Protein AF-A0A852LA22-F1 (afdb_monomer)

Radius of gyration: 32.76 Å; Cα contacts (8 Å, |Δi|>4): 33; chains: 1; bounding box: 67×62×83 Å

pLDDT: mean 79.49, std 15.55, range [36.81, 97.19]

Organism: Urocolius indicus (NCBI:txid458196)

Secondary structure (DSSP, 8-state):
-PPPP----PPP--TT---------GGGGS----HHHHHHHHHHHH-HHHHHHHHHTTSSTTS--S-GGGS-HHHHHHHHHH-----S--HHHHHHHHHHHHHHHHS-HHHHHHHHHHHHHHHHHHHHHHHHHHHHHHH-TTS-HHHHHHHHT-

Solvent-accessible surface area (backbone atoms only — not comparable to full-atom values): 9773 Å² total; per-residue (Å²): 134,82,84,78,79,82,77,82,81,77,77,88,82,56,96,91,60,82,85,82,72,82,79,74,71,76,75,79,65,74,64,84,63,52,39,61,51,48,40,53,50,50,47,44,72,73,28,75,62,55,41,49,55,52,54,61,62,57,65,50,100,81,62,84,66,92,56,66,86,78,50,57,68,71,57,52,60,53,46,61,68,74,69,64,78,85,70,102,64,61,66,68,57,25,50,52,42,48,48,52,53,47,57,55,64,71,62,37,69,70,58,53,51,50,51,52,50,51,52,51,50,54,51,50,53,50,50,52,50,51,48,53,52,50,54,53,52,65,69,48,79,94,58,56,76,71,56,45,55,55,62,71,75,108

InterPro domains:
  IPR012920 Ribosomal RNA methyltransferase, SPB1-like, C-terminal [PF07780] (28-154)

Nearest PDB structures (foldseek):
  8fkx-assembly1_SJ  TM=5.290E-01  e=1.236E-11  Homo sapiens
  8fky-assembly1_SJ  TM=5.295E-01  e=3.169E-11  Homo sapiens
  8fks-assembly1_SJ  TM=8.584E-01  e=2.676E-07  Homo sapiens
  8fkt-assembly1_SJ  TM=6.474E-01  e=1.260E-07  Homo sapiens
  8fkw-assembly1_SJ  TM=8.278E-01  e=2.409E-06  Homo sapiens

Sequence (154 aa):
RPLVAAGRKRGRVEPGGFEVVPIEDPVKRARVLDAEGLALGSVIAASNKAKRDLIDDSFNRYSFNEDEDELPEWFRQEEQQHRRRQLPVDKQTVEAYRQRWRQINARPIKKVAEAKARKKKRMLKKMEQMKKKAEAVVSTVDISEREKVAQLRR

Structure (mmCIF, N/CA/C/O backbone):
data_AF-A0A852LA22-F1
#
_entry.id   AF-A0A852LA22-F1
#
loop_
_atom_site.group_PDB
_atom_site.id
_atom_site.type_symbol
_atom_site.label_atom_id
_atom_site.label_alt_id
_atom_site.label_comp_id
_atom_site.label_asym_id
_atom_site.label_entity_id
_atom_site.label_seq_id
_atom_site.pdbx_PDB_ins_code
_atom_site.Cartn_x
_atom_site.Cartn_y
_atom_site.Cartn_z
_atom_site.occupancy
_atom_site.B_iso_or_equiv
_atom_site.auth_seq_id
_atom_site.auth_comp_id
_atom_site.auth_asym_id
_atom_site.auth_atom_id
_atom_site.pdbx_PDB_model_num
ATOM 1 N N . ARG A 1 1 ? -20.035 24.143 -16.096 1.00 41.47 1 ARG A N 1
ATOM 2 C CA . ARG A 1 1 ? -19.344 25.076 -15.168 1.00 41.47 1 ARG A CA 1
ATOM 3 C C . ARG A 1 1 ? -17.849 24.801 -15.278 1.00 41.47 1 ARG A C 1
ATOM 5 O O . ARG A 1 1 ? -17.472 23.696 -14.909 1.00 41.47 1 ARG A O 1
ATOM 12 N N . PRO A 1 2 ? -17.025 25.705 -15.829 1.00 37.00 2 PRO A N 1
ATOM 13 C CA . PRO A 1 2 ? -15.585 25.482 -15.880 1.00 37.00 2 PRO A CA 1
ATOM 14 C C . PRO A 1 2 ? -14.969 25.719 -14.492 1.00 37.00 2 PRO A C 1
ATOM 16 O O . PRO A 1 2 ? -15.473 26.532 -13.714 1.00 37.00 2 PRO A O 1
ATOM 19 N N . LEU A 1 3 ? -13.922 24.961 -14.166 1.00 42.16 3 LEU A N 1
ATOM 20 C CA . LEU A 1 3 ? -13.181 25.070 -12.911 1.00 42.16 3 LEU A CA 1
ATOM 21 C C . LEU A 1 3 ? -12.302 26.324 -12.955 1.00 42.16 3 LEU A C 1
ATOM 23 O O . LEU A 1 3 ? -11.479 26.492 -13.850 1.00 42.16 3 LEU A O 1
ATOM 27 N N . VAL A 1 4 ? -12.517 27.219 -11.994 1.00 41.00 4 VAL A N 1
ATOM 28 C CA . VAL A 1 4 ? -11.790 28.483 -11.849 1.00 41.00 4 VAL A CA 1
ATOM 29 C C . VAL A 1 4 ? -10.344 28.186 -11.447 1.00 41.00 4 VAL A C 1
ATOM 31 O O . VAL A 1 4 ? -10.104 27.532 -10.433 1.00 41.00 4 VAL A O 1
ATOM 34 N N . ALA A 1 5 ? -9.383 28.677 -12.232 1.00 42.88 5 ALA A N 1
ATOM 35 C CA . ALA A 1 5 ? -7.964 28.611 -11.904 1.00 42.88 5 ALA A CA 1
ATOM 36 C C . ALA A 1 5 ? -7.696 29.367 -10.591 1.00 42.88 5 ALA A C 1
ATOM 38 O O . ALA A 1 5 ? -7.972 30.563 -10.477 1.00 42.88 5 ALA A O 1
ATOM 39 N N . ALA A 1 6 ? -7.178 28.662 -9.584 1.00 42.78 6 ALA A N 1
ATOM 40 C CA . ALA A 1 6 ? -6.817 29.250 -8.302 1.00 42.78 6 ALA A CA 1
ATOM 41 C C . ALA A 1 6 ? -5.665 30.250 -8.498 1.00 42.78 6 ALA A C 1
ATOM 43 O O . ALA A 1 6 ? -4.559 29.882 -8.893 1.00 42.78 6 ALA A O 1
ATOM 44 N N . GLY A 1 7 ? -5.941 31.531 -8.248 1.00 36.81 7 GLY A N 1
ATOM 45 C CA . GLY A 1 7 ? -4.974 32.611 -8.407 1.00 36.81 7 GLY A CA 1
ATOM 46 C C . GLY A 1 7 ? -3.736 32.422 -7.526 1.00 36.81 7 GLY A C 1
ATOM 47 O O . GLY A 1 7 ? -3.838 32.266 -6.309 1.00 36.81 7 GLY A O 1
ATOM 48 N N . ARG A 1 8 ? -2.552 32.494 -8.147 1.00 48.41 8 ARG A N 1
ATOM 49 C CA . ARG A 1 8 ? -1.266 32.673 -7.459 1.00 48.41 8 ARG A CA 1
ATOM 50 C C . ARG A 1 8 ? -1.305 33.993 -6.685 1.00 48.41 8 ARG A C 1
ATOM 52 O O . ARG A 1 8 ? -1.233 35.063 -7.289 1.00 48.41 8 ARG A O 1
ATOM 59 N N . LYS A 1 9 ? -1.395 33.935 -5.355 1.00 48.75 9 LYS A N 1
ATOM 60 C CA . LYS A 1 9 ? -1.147 35.108 -4.508 1.00 48.75 9 LYS A CA 1
ATOM 61 C C . LYS A 1 9 ? 0.347 35.433 -4.563 1.00 48.75 9 LYS A C 1
ATOM 63 O O . LYS A 1 9 ? 1.145 34.732 -3.951 1.00 48.75 9 LYS A O 1
ATOM 68 N N 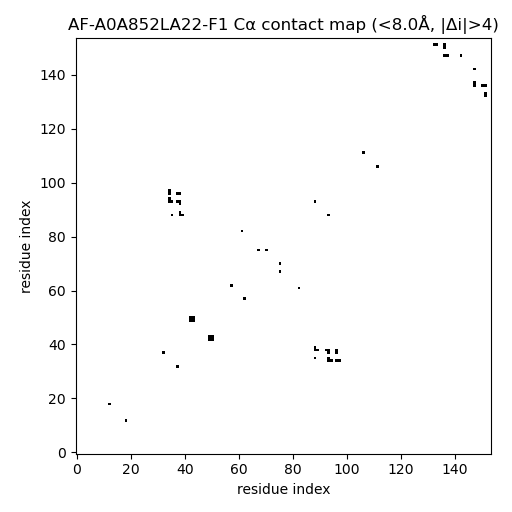. ARG A 1 10 ? 0.727 36.469 -5.317 1.00 45.47 10 ARG A N 1
ATOM 69 C CA . ARG A 1 10 ? 2.069 37.062 -5.225 1.00 45.47 10 ARG A CA 1
ATOM 70 C C . ARG A 1 10 ? 2.155 37.806 -3.892 1.00 45.47 10 ARG A C 1
ATOM 72 O O . ARG A 1 10 ? 1.307 38.653 -3.616 1.00 45.47 10 ARG A O 1
ATOM 79 N N . GLY A 1 11 ? 3.115 37.431 -3.051 1.00 51.19 11 GLY A N 1
ATOM 80 C CA . GLY A 1 11 ? 3.406 38.134 -1.803 1.00 51.19 11 GLY A CA 1
ATOM 81 C C . GLY A 1 11 ? 3.910 39.551 -2.081 1.00 51.19 11 GLY A C 1
ATOM 82 O O . GLY A 1 11 ? 4.550 39.799 -3.100 1.00 51.19 11 GLY A O 1
ATOM 83 N N . ARG A 1 12 ? 3.582 40.489 -1.190 1.00 49.78 12 ARG A N 1
ATOM 84 C CA . ARG A 1 12 ? 4.081 41.869 -1.214 1.00 49.78 12 ARG A CA 1
ATOM 85 C C . ARG A 1 12 ? 5.585 41.850 -0.914 1.00 49.78 12 ARG A C 1
ATOM 87 O O . ARG A 1 12 ? 5.980 41.280 0.098 1.00 49.78 12 ARG A O 1
ATOM 94 N N . VAL A 1 13 ? 6.398 42.438 -1.790 1.00 52.88 13 VAL A N 1
ATOM 95 C CA . VAL A 1 13 ? 7.857 42.543 -1.621 1.00 52.88 13 VAL A CA 1
ATOM 96 C C . VAL A 1 13 ? 8.166 43.870 -0.927 1.00 52.88 13 VAL A C 1
ATOM 98 O O . VAL A 1 13 ? 7.884 44.930 -1.481 1.00 52.88 13 VAL A O 1
ATOM 101 N N . GLU A 1 14 ? 8.704 43.816 0.291 1.00 55.62 14 GLU A N 1
ATOM 102 C CA . GLU A 1 14 ? 9.255 44.981 1.000 1.00 55.62 14 GLU A CA 1
ATOM 103 C C . GLU A 1 14 ? 10.725 45.188 0.569 1.00 55.62 14 GLU A C 1
ATOM 105 O O . GLU A 1 14 ? 11.455 44.199 0.428 1.00 55.62 14 GLU A O 1
ATOM 110 N N . PRO A 1 15 ? 11.197 46.431 0.346 1.00 47.66 15 PRO A N 1
ATOM 111 C CA . PRO A 1 15 ? 12.560 46.680 -0.117 1.00 47.66 15 PRO A CA 1
ATOM 112 C C . PRO A 1 15 ? 13.570 46.323 0.984 1.00 47.66 15 PRO A C 1
ATOM 114 O O . PRO A 1 15 ? 13.647 46.987 2.014 1.00 47.66 15 PRO A O 1
ATOM 117 N N . GLY A 1 16 ? 14.330 45.247 0.759 1.00 60.59 16 GLY A N 1
ATOM 118 C CA . GLY A 1 16 ? 15.322 44.699 1.696 1.00 60.59 16 GLY A CA 1
AT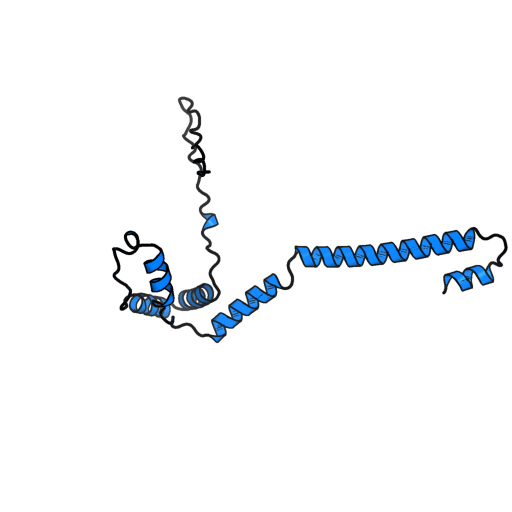OM 119 C C . GLY A 1 16 ? 14.934 43.366 2.352 1.00 60.59 16 GLY A C 1
ATOM 120 O O . GLY A 1 16 ? 15.744 42.798 3.081 1.00 60.59 16 GLY A O 1
ATOM 121 N N . GLY A 1 17 ? 13.731 42.841 2.092 1.00 63.41 17 GLY A N 1
ATOM 122 C CA . GLY A 1 17 ? 13.299 41.517 2.553 1.00 63.41 17 GLY A CA 1
ATOM 123 C C . GLY A 1 17 ? 13.529 40.431 1.500 1.00 63.41 17 GLY A C 1
ATOM 124 O O . GLY A 1 17 ? 13.263 40.634 0.318 1.00 63.41 17 GLY A O 1
ATOM 125 N N . PHE A 1 18 ? 14.016 39.266 1.920 1.00 62.75 18 PHE A N 1
ATOM 126 C CA . PHE A 1 18 ? 14.203 38.101 1.051 1.00 62.75 18 PHE A CA 1
ATOM 127 C C . PHE A 1 18 ? 12.854 37.540 0.563 1.00 62.75 18 PHE A C 1
ATOM 129 O O . PHE A 1 18 ? 11.897 37.419 1.330 1.00 62.75 18 PHE A O 1
ATOM 136 N N . GLU A 1 19 ? 12.783 37.172 -0.719 1.00 70.81 19 GLU A N 1
ATOM 137 C CA . GLU A 1 19 ? 11.614 36.524 -1.318 1.00 70.81 19 GLU A CA 1
ATOM 138 C C . GLU A 1 19 ? 11.497 35.088 -0.791 1.00 70.81 19 GLU A C 1
ATOM 140 O O . GLU A 1 19 ? 12.229 34.184 -1.195 1.00 70.81 19 GLU A O 1
ATOM 145 N N . VAL A 1 20 ? 10.579 34.868 0.151 1.00 70.94 20 VAL A N 1
ATOM 146 C CA . VAL A 1 20 ? 10.274 33.524 0.648 1.00 70.94 20 VAL A CA 1
ATOM 147 C C . VAL A 1 20 ? 9.417 32.809 -0.393 1.00 70.94 20 VAL A C 1
ATOM 149 O O . VAL A 1 20 ? 8.190 32.929 -0.412 1.00 70.94 20 VAL A O 1
ATOM 152 N N . VAL A 1 21 ? 10.078 32.058 -1.272 1.00 70.12 21 VAL A N 1
ATOM 153 C CA . VAL A 1 21 ? 9.418 31.126 -2.189 1.00 70.12 21 VAL A CA 1
ATOM 154 C C . VAL A 1 21 ? 8.812 29.986 -1.359 1.00 70.12 21 VAL A C 1
ATOM 156 O O . VAL A 1 21 ? 9.519 29.397 -0.537 1.00 70.12 21 VAL A O 1
ATOM 159 N N . PRO A 1 22 ? 7.522 29.645 -1.536 1.00 73.00 22 PRO A N 1
ATOM 160 C CA . PRO A 1 22 ? 6.939 28.487 -0.876 1.00 73.00 22 PRO A CA 1
ATOM 161 C C . PRO A 1 22 ? 7.727 27.234 -1.261 1.00 73.00 22 PRO A C 1
ATOM 163 O O . PRO A 1 22 ? 7.798 26.882 -2.437 1.00 73.00 22 PRO A O 1
ATOM 166 N N . ILE A 1 23 ? 8.315 26.558 -0.275 1.00 64.56 23 ILE A N 1
ATOM 167 C CA . ILE A 1 23 ? 8.913 25.240 -0.480 1.00 64.56 23 ILE A CA 1
ATOM 168 C C . ILE A 1 23 ? 7.754 24.302 -0.832 1.00 64.56 23 ILE A C 1
ATOM 170 O O . ILE A 1 23 ? 6.916 24.000 0.016 1.00 64.56 23 ILE A O 1
ATOM 174 N N . GLU A 1 24 ? 7.663 23.876 -2.092 1.00 64.50 24 GLU A N 1
ATOM 175 C CA . GLU A 1 24 ? 6.755 22.800 -2.484 1.00 64.50 24 GLU A CA 1
ATOM 176 C C . GLU A 1 24 ? 7.148 21.554 -1.688 1.00 64.50 24 GLU A C 1
ATOM 178 O O . GLU A 1 24 ? 8.233 21.027 -1.911 1.00 64.50 24 GLU A O 1
ATOM 183 N N . ASP A 1 25 ? 6.306 21.116 -0.742 1.00 56.75 25 ASP A N 1
ATOM 184 C CA . ASP A 1 25 ? 6.552 19.959 0.131 1.00 56.75 25 ASP A CA 1
ATOM 185 C C . ASP A 1 25 ? 7.207 18.789 -0.644 1.00 56.75 25 ASP A C 1
ATOM 187 O O . ASP A 1 25 ? 6.496 18.026 -1.317 1.00 56.75 25 ASP A O 1
ATOM 191 N N . PRO A 1 26 ? 8.532 18.554 -0.538 1.00 57.50 26 PRO A N 1
ATOM 192 C CA . PRO A 1 26 ? 9.185 17.487 -1.303 1.00 57.50 26 PRO A CA 1
ATOM 193 C C . PRO A 1 26 ? 8.736 16.098 -0.815 1.00 57.50 26 PRO A C 1
ATOM 195 O O . PRO A 1 26 ? 8.902 15.086 -1.493 1.00 57.50 26 PRO A O 1
ATOM 198 N N . VAL A 1 27 ? 8.104 16.056 0.362 1.00 53.19 27 VAL A N 1
ATOM 199 C CA . VAL A 1 27 ? 7.696 14.854 1.091 1.00 53.19 27 VAL A CA 1
ATOM 200 C C . VAL A 1 27 ? 6.404 14.217 0.567 1.00 53.19 27 VAL A C 1
ATOM 202 O O . VAL A 1 27 ? 6.117 13.070 0.901 1.00 53.19 27 VAL A O 1
ATOM 205 N N . LYS A 1 28 ? 5.632 14.887 -0.306 1.00 51.88 28 LYS A N 1
ATOM 206 C CA . LYS A 1 28 ? 4.402 14.299 -0.888 1.00 51.88 28 LYS A CA 1
ATOM 207 C C . LYS A 1 28 ? 4.669 13.229 -1.954 1.00 51.88 28 LYS A C 1
ATOM 209 O O . LYS A 1 28 ? 3.726 12.652 -2.487 1.00 51.88 28 LYS A O 1
ATOM 214 N N . ARG A 1 29 ? 5.937 12.945 -2.271 1.00 51.66 29 ARG A N 1
ATOM 215 C CA . ARG A 1 29 ? 6.332 12.010 -3.336 1.00 51.66 29 ARG A CA 1
ATOM 216 C C . ARG A 1 29 ? 6.981 10.722 -2.845 1.00 51.66 29 ARG A C 1
ATOM 218 O O . ARG A 1 29 ? 7.541 9.998 -3.665 1.00 51.66 29 ARG A O 1
ATOM 225 N N . ALA A 1 30 ? 6.842 10.358 -1.571 1.00 56.69 30 ALA A N 1
ATOM 226 C CA . ALA A 1 30 ? 6.848 8.934 -1.248 1.00 56.69 30 ALA A CA 1
ATOM 227 C C . ALA A 1 30 ? 5.553 8.346 -1.834 1.00 56.69 30 ALA A C 1
ATOM 229 O O . ALA A 1 30 ? 4.566 8.161 -1.125 1.00 56.69 30 ALA A O 1
ATOM 230 N N . ARG A 1 31 ? 5.518 8.183 -3.168 1.00 65.19 31 ARG A N 1
ATOM 231 C CA . ARG A 1 31 ? 4.407 7.568 -3.892 1.00 65.19 31 ARG A CA 1
ATOM 232 C C . ARG A 1 31 ? 4.137 6.259 -3.170 1.00 65.19 31 ARG A C 1
ATOM 234 O O . ARG A 1 31 ? 5.042 5.436 -3.051 1.00 65.19 31 ARG A O 1
ATOM 241 N N . VAL A 1 32 ? 2.935 6.110 -2.624 1.00 73.06 32 VAL A N 1
ATOM 242 C CA . VAL A 1 32 ? 2.513 4.826 -2.076 1.00 73.06 32 VAL A CA 1
ATOM 243 C C . VAL A 1 32 ? 2.589 3.851 -3.240 1.00 73.06 32 VAL A C 1
ATOM 245 O O . VAL A 1 32 ? 1.841 3.983 -4.203 1.00 73.06 32 VAL A O 1
ATOM 248 N N . LEU A 1 33 ? 3.581 2.967 -3.198 1.00 82.25 33 LEU A N 1
ATOM 249 C CA . LEU A 1 33 ? 3.796 1.989 -4.247 1.00 82.25 33 LEU A CA 1
ATOM 250 C C . LEU A 1 33 ? 2.734 0.900 -4.128 1.00 82.25 33 LEU A C 1
ATOM 252 O O . LEU A 1 33 ? 2.405 0.452 -3.023 1.00 82.25 33 LEU A O 1
ATOM 256 N N . ASP A 1 34 ? 2.254 0.440 -5.278 1.00 88.81 34 ASP A N 1
ATOM 257 C CA . ASP A 1 34 ? 1.436 -0.762 -5.362 1.00 88.81 34 ASP A CA 1
ATOM 258 C C . ASP A 1 34 ? 2.228 -1.983 -4.873 1.00 88.81 34 ASP A C 1
ATOM 260 O O . ASP A 1 34 ? 3.457 -1.963 -4.787 1.00 88.81 34 ASP A O 1
ATOM 264 N N . ALA A 1 35 ? 1.540 -3.083 -4.560 1.00 89.94 35 ALA A N 1
ATOM 265 C CA . ALA A 1 35 ? 2.195 -4.304 -4.075 1.00 89.94 35 ALA A CA 1
ATOM 266 C C . ALA A 1 35 ? 3.275 -4.833 -5.041 1.00 89.94 35 ALA A C 1
ATOM 268 O O . ALA A 1 35 ? 4.297 -5.347 -4.596 1.00 89.94 35 ALA A O 1
ATOM 269 N N . GLU A 1 36 ? 3.065 -4.664 -6.347 1.00 88.75 36 GLU A N 1
ATOM 270 C CA . GLU A 1 36 ? 4.037 -5.004 -7.393 1.00 88.75 36 GLU A CA 1
ATOM 271 C C . GLU A 1 36 ? 5.237 -4.050 -7.373 1.00 88.75 36 GLU A C 1
ATOM 273 O O . GLU A 1 36 ? 6.380 -4.499 -7.410 1.00 88.75 36 GLU A O 1
ATOM 278 N N . GLY A 1 37 ? 4.998 -2.747 -7.192 1.00 89.81 37 GLY A N 1
ATOM 279 C CA . GLY A 1 37 ? 6.063 -1.757 -7.020 1.00 89.81 37 GLY A CA 1
ATOM 280 C C . GLY A 1 37 ? 6.885 -1.982 -5.747 1.00 89.81 37 GLY A C 1
ATOM 281 O O . GLY A 1 37 ? 8.103 -1.828 -5.770 1.00 89.81 37 GLY A O 1
ATOM 282 N N . LEU A 1 38 ? 6.253 -2.408 -4.648 1.00 91.31 38 LEU A N 1
ATOM 283 C CA . LEU A 1 38 ? 6.953 -2.807 -3.422 1.00 91.31 38 LEU A CA 1
ATOM 284 C C . LEU A 1 38 ? 7.796 -4.069 -3.628 1.00 91.31 38 LEU A C 1
ATOM 286 O O . LEU A 1 38 ? 8.927 -4.119 -3.148 1.00 91.31 38 LEU A O 1
ATOM 290 N N . ALA A 1 39 ? 7.279 -5.058 -4.362 1.00 91.88 39 ALA A N 1
ATOM 291 C CA . ALA A 1 39 ? 8.027 -6.265 -4.699 1.00 91.88 39 ALA A CA 1
ATOM 292 C C . ALA A 1 39 ? 9.265 -5.934 -5.547 1.00 91.88 39 ALA A C 1
ATOM 294 O O . ALA A 1 39 ? 10.374 -6.316 -5.177 1.00 91.88 39 ALA A O 1
ATOM 295 N N . LEU A 1 40 ? 9.117 -5.136 -6.606 1.00 90.94 40 LEU A N 1
ATOM 296 C CA . LEU A 1 40 ? 10.257 -4.651 -7.393 1.00 90.94 40 LEU A CA 1
ATOM 297 C C . LEU A 1 40 ? 11.236 -3.823 -6.567 1.00 90.94 40 LEU A C 1
ATOM 299 O O . LEU A 1 40 ? 12.444 -4.029 -6.656 1.00 90.94 40 LEU A O 1
ATOM 303 N N . GLY A 1 41 ? 10.727 -2.923 -5.726 1.00 90.56 41 GLY A N 1
ATOM 304 C CA . GLY A 1 41 ? 11.556 -2.130 -4.825 1.00 90.56 41 GLY A CA 1
ATOM 305 C C . GLY A 1 41 ? 12.395 -3.008 -3.897 1.00 90.56 41 GLY A C 1
ATOM 306 O O . GLY A 1 41 ? 13.568 -2.717 -3.679 1.00 90.56 41 GLY A O 1
ATOM 307 N N . SER A 1 42 ? 11.831 -4.117 -3.409 1.00 91.00 42 SER A N 1
ATOM 308 C CA . SER A 1 42 ? 12.551 -5.078 -2.569 1.00 91.00 42 SER A CA 1
ATOM 309 C C . SER A 1 42 ? 13.683 -5.786 -3.322 1.00 91.00 42 SER A C 1
ATOM 311 O O . SER A 1 42 ? 14.781 -5.909 -2.785 1.00 91.00 42 SER A O 1
ATOM 313 N N . VAL A 1 43 ? 13.459 -6.163 -4.586 1.00 91.25 43 VAL A N 1
ATOM 314 C CA . VAL A 1 43 ? 14.471 -6.786 -5.454 1.00 91.25 43 VAL A CA 1
ATOM 315 C C . VAL A 1 43 ? 15.617 -5.814 -5.740 1.00 91.25 43 VAL A C 1
ATOM 317 O O . VAL A 1 43 ? 16.788 -6.175 -5.610 1.00 91.25 43 VAL A O 1
ATOM 320 N N . ILE A 1 44 ? 15.287 -4.558 -6.057 1.00 92.25 44 ILE A N 1
ATOM 321 C CA . ILE A 1 44 ? 16.270 -3.493 -6.299 1.00 92.25 44 ILE A CA 1
ATOM 322 C C . ILE A 1 44 ? 17.089 -3.210 -5.034 1.00 92.25 44 ILE A C 1
ATOM 324 O O . ILE A 1 44 ? 18.301 -3.021 -5.119 1.00 92.25 44 ILE A O 1
ATOM 328 N N . ALA A 1 45 ? 16.443 -3.188 -3.865 1.00 92.50 45 ALA A N 1
ATOM 329 C CA . ALA A 1 45 ? 17.112 -2.963 -2.588 1.00 92.50 45 ALA A CA 1
ATOM 330 C C . ALA A 1 45 ? 18.015 -4.138 -2.178 1.00 92.50 45 ALA A C 1
ATOM 332 O O . ALA A 1 45 ? 19.045 -3.919 -1.544 1.00 92.50 45 ALA A O 1
ATOM 333 N N . ALA A 1 46 ? 17.646 -5.370 -2.53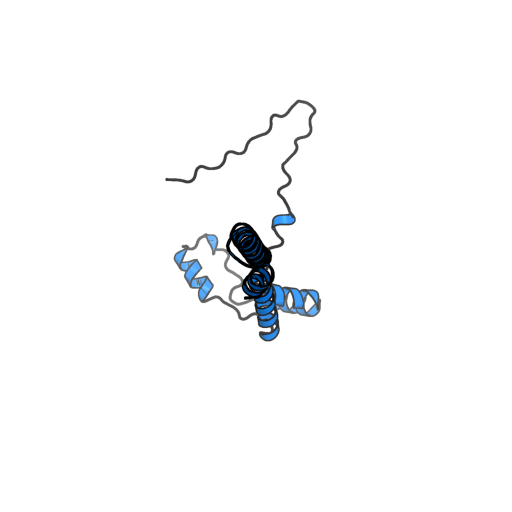7 1.00 91.69 46 ALA A N 1
ATOM 334 C CA . ALA A 1 46 ? 18.393 -6.569 -2.174 1.00 91.69 46 ALA A CA 1
ATOM 335 C C . ALA A 1 46 ? 19.681 -6.753 -2.991 1.00 91.69 46 ALA A C 1
ATOM 337 O O . ALA A 1 46 ? 20.659 -7.284 -2.466 1.00 91.69 46 ALA A O 1
ATOM 338 N N . SER A 1 47 ? 19.706 -6.351 -4.270 1.00 93.50 47 SER A N 1
ATOM 339 C CA . SER A 1 47 ? 20.865 -6.599 -5.133 1.00 93.50 47 SER A CA 1
ATOM 340 C C . SER A 1 47 ? 21.089 -5.540 -6.209 1.00 93.50 47 SER A C 1
ATOM 342 O O . SER A 1 47 ? 20.237 -5.265 -7.055 1.00 93.50 47 SER A O 1
ATOM 344 N N . ASN A 1 48 ? 22.331 -5.052 -6.273 1.00 92.38 48 ASN A N 1
ATOM 345 C CA . ASN A 1 48 ? 22.803 -4.190 -7.357 1.00 92.38 48 ASN A CA 1
ATOM 346 C C . ASN A 1 48 ? 22.875 -4.911 -8.712 1.00 92.38 48 ASN A C 1
ATOM 348 O O . ASN A 1 48 ? 22.886 -4.242 -9.743 1.00 92.38 48 ASN A O 1
ATOM 352 N N . LYS A 1 49 ? 22.978 -6.247 -8.736 1.00 92.56 49 LYS A N 1
ATOM 353 C CA . LYS A 1 49 ? 22.934 -7.011 -9.992 1.00 92.56 49 LYS A CA 1
ATOM 354 C C . LYS A 1 49 ? 21.508 -7.040 -10.530 1.00 92.56 49 LYS A C 1
ATOM 356 O O . LYS A 1 49 ? 21.294 -6.613 -11.651 1.00 92.56 49 LYS A O 1
ATOM 361 N N . ALA A 1 50 ? 20.544 -7.396 -9.682 1.00 91.25 50 ALA A N 1
ATOM 362 C CA . ALA A 1 50 ? 19.134 -7.405 -10.063 1.00 91.25 50 ALA A CA 1
ATOM 363 C C . ALA A 1 50 ? 18.662 -6.023 -10.542 1.00 91.25 50 ALA A C 1
ATOM 365 O O . ALA A 1 50 ? 17.903 -5.921 -11.497 1.00 91.25 50 ALA A O 1
ATOM 366 N N . LYS A 1 51 ? 19.171 -4.940 -9.937 1.00 92.50 51 LYS A N 1
ATOM 367 C CA . LYS A 1 51 ? 18.941 -3.581 -10.441 1.00 92.50 51 LYS A CA 1
ATOM 368 C C . LYS A 1 51 ? 19.447 -3.376 -11.878 1.00 92.50 51 LYS A C 1
ATOM 370 O O . LYS A 1 51 ? 18.760 -2.712 -12.642 1.00 92.50 51 LYS A O 1
ATOM 375 N N . ARG A 1 52 ? 20.637 -3.881 -12.227 1.00 94.31 52 ARG A N 1
ATOM 376 C CA . ARG A 1 52 ? 21.191 -3.769 -13.590 1.00 94.31 52 ARG A CA 1
ATOM 377 C C . ARG A 1 52 ? 20.365 -4.583 -14.577 1.00 94.31 52 ARG A C 1
ATOM 379 O O . ARG A 1 52 ? 19.905 -4.013 -15.553 1.00 94.31 52 ARG A O 1
ATOM 386 N N . ASP A 1 53 ? 20.078 -5.836 -14.235 1.00 91.94 53 ASP A N 1
ATOM 387 C CA . ASP A 1 53 ? 19.264 -6.729 -15.065 1.00 91.94 53 ASP A CA 1
ATOM 388 C C . ASP A 1 53 ? 17.883 -6.099 -15.359 1.00 91.94 53 ASP A C 1
ATOM 390 O O . ASP A 1 53 ? 17.413 -6.115 -16.490 1.00 91.94 53 ASP A O 1
ATOM 394 N N . LEU A 1 54 ? 17.267 -5.434 -14.370 1.00 90.62 54 LEU A N 1
ATOM 395 C CA . LEU A 1 54 ? 16.010 -4.694 -14.550 1.00 90.62 54 LEU A CA 1
ATOM 396 C C . LEU A 1 54 ? 16.127 -3.467 -15.469 1.00 90.62 54 LEU A C 1
ATOM 398 O O . LEU A 1 54 ? 15.155 -3.116 -16.138 1.00 90.62 54 LEU A O 1
ATOM 402 N N . ILE A 1 55 ? 17.269 -2.775 -15.467 1.00 91.31 55 ILE A N 1
ATOM 403 C CA . ILE A 1 55 ? 17.518 -1.641 -16.370 1.00 91.31 55 ILE A CA 1
ATOM 404 C C . ILE A 1 55 ? 17.692 -2.160 -17.795 1.00 91.31 55 ILE A C 1
ATOM 406 O O . ILE A 1 55 ? 17.095 -1.602 -18.713 1.00 91.31 55 ILE A O 1
ATOM 410 N N . ASP A 1 56 ? 18.438 -3.242 -17.979 1.00 91.50 56 ASP A N 1
ATOM 411 C CA . ASP A 1 56 ? 18.635 -3.849 -19.295 1.00 91.50 56 ASP A CA 1
ATOM 412 C C . ASP A 1 56 ? 17.297 -4.362 -19.851 1.00 91.50 56 ASP A C 1
ATOM 414 O O . ASP A 1 56 ? 16.918 -4.033 -20.976 1.00 91.50 56 ASP A O 1
ATOM 418 N N . ASP A 1 57 ? 16.497 -5.025 -19.009 1.00 88.69 57 ASP A N 1
ATOM 419 C CA . ASP A 1 57 ? 15.138 -5.459 -19.341 1.00 88.69 57 ASP A CA 1
ATOM 420 C C . ASP A 1 57 ? 14.184 -4.296 -19.635 1.00 88.69 57 ASP A C 1
ATOM 422 O O . ASP A 1 57 ? 13.128 -4.513 -20.241 1.00 88.69 57 ASP A O 1
ATOM 426 N N . SER A 1 58 ? 14.487 -3.070 -19.196 1.00 86.75 58 SER A N 1
ATOM 427 C CA . SER A 1 58 ? 13.622 -1.910 -19.425 1.00 86.75 58 SER A CA 1
ATOM 428 C C . SER A 1 58 ? 13.572 -1.506 -20.900 1.00 86.75 58 SER A C 1
ATOM 430 O O . SER A 1 58 ? 12.537 -1.006 -21.348 1.00 86.75 58 SER A O 1
ATOM 432 N N . PHE A 1 59 ? 14.608 -1.823 -21.682 1.00 88.25 59 PHE A N 1
ATOM 433 C CA . PHE A 1 59 ? 14.618 -1.672 -23.135 1.00 88.25 59 PHE A CA 1
ATOM 434 C C . PHE A 1 59 ? 13.878 -2.842 -23.789 1.00 88.25 59 PHE A C 1
ATOM 436 O O . PHE A 1 59 ? 14.296 -3.994 -23.742 1.00 88.25 59 PHE A O 1
ATOM 443 N N . ASN A 1 60 ? 12.718 -2.564 -24.373 1.00 85.94 60 ASN A N 1
ATOM 444 C CA . ASN A 1 60 ? 11.804 -3.578 -24.872 1.00 85.94 60 ASN A CA 1
ATOM 445 C C . ASN A 1 60 ? 11.005 -3.061 -26.079 1.00 85.94 60 ASN A C 1
ATOM 447 O O . ASN A 1 60 ? 11.116 -1.894 -26.450 1.00 85.94 60 ASN A O 1
ATOM 451 N N . ARG A 1 61 ? 10.162 -3.923 -26.674 1.00 86.44 61 ARG A N 1
ATOM 452 C CA . ARG A 1 61 ? 9.306 -3.587 -27.835 1.00 86.44 61 ARG A CA 1
ATOM 453 C C . ARG A 1 61 ? 8.520 -2.285 -27.650 1.00 86.44 61 ARG A C 1
ATOM 455 O O . ARG A 1 61 ? 8.170 -1.633 -28.624 1.00 86.44 61 ARG A O 1
ATOM 462 N N . TYR A 1 62 ? 8.229 -1.942 -26.405 1.00 84.56 62 TYR A N 1
ATOM 463 C CA . TYR A 1 62 ? 7.404 -0.827 -26.013 1.00 84.56 62 TYR A CA 1
ATOM 464 C C . TYR A 1 62 ? 8.173 0.409 -25.517 1.00 84.56 62 TYR A C 1
ATOM 466 O O . TYR A 1 62 ? 7.530 1.310 -24.987 1.00 84.56 62 TYR A O 1
ATOM 474 N N . SER A 1 63 ? 9.499 0.471 -25.631 1.00 81.44 63 SER A N 1
ATOM 475 C CA . SER A 1 63 ? 10.286 1.552 -25.012 1.00 81.44 63 SER A CA 1
ATOM 476 C C . SER A 1 63 ? 10.335 2.865 -25.799 1.00 81.44 63 SER A C 1
ATOM 478 O O . SER A 1 63 ? 10.688 3.879 -25.211 1.00 81.44 63 SER A O 1
ATOM 480 N N . PHE A 1 64 ? 9.979 2.871 -27.087 1.00 75.06 64 PHE A N 1
ATOM 481 C CA . PHE A 1 64 ? 10.116 4.038 -27.969 1.00 75.06 64 PHE A CA 1
ATOM 482 C C . PHE A 1 64 ? 8.753 4.528 -28.484 1.00 75.06 64 PHE A C 1
ATOM 484 O O . PHE A 1 64 ? 8.390 4.240 -29.621 1.00 75.06 64 PHE A O 1
ATOM 491 N N . ASN A 1 65 ? 7.992 5.259 -27.661 1.00 70.88 65 ASN A N 1
ATOM 492 C CA . ASN A 1 65 ? 6.878 6.084 -28.165 1.00 70.88 65 ASN A CA 1
ATOM 493 C C . ASN A 1 65 ? 7.046 7.491 -27.644 1.00 70.88 65 ASN A C 1
ATOM 495 O O . ASN A 1 65 ? 6.777 7.772 -26.479 1.00 70.88 65 ASN A O 1
ATOM 499 N N . GLU A 1 66 ? 7.521 8.342 -28.532 1.00 64.88 66 GLU A N 1
ATOM 500 C CA . GLU A 1 66 ? 7.739 9.756 -28.265 1.00 64.88 66 GLU A CA 1
ATOM 501 C C . GLU A 1 66 ? 6.419 10.542 -28.395 1.00 64.88 66 GLU A C 1
ATOM 503 O O . GLU A 1 66 ? 6.277 11.591 -27.778 1.00 64.88 66 GLU A O 1
ATOM 508 N N . ASP A 1 67 ? 5.411 9.966 -29.066 1.00 73.31 67 ASP A N 1
ATOM 509 C CA . ASP A 1 67 ? 4.159 10.646 -29.427 1.00 73.31 67 ASP A CA 1
ATOM 510 C C . ASP A 1 67 ? 2.965 10.332 -28.501 1.00 73.31 67 ASP A C 1
ATOM 512 O O . ASP A 1 67 ? 1.840 10.712 -28.821 1.00 73.31 67 ASP A O 1
ATOM 516 N N . GLU A 1 68 ? 3.164 9.635 -27.366 1.00 73.25 68 GLU A N 1
ATOM 517 C CA . GLU A 1 68 ? 2.075 9.185 -26.464 1.00 73.25 68 GLU A CA 1
ATOM 518 C C . GLU A 1 68 ? 1.122 10.340 -26.083 1.00 73.25 68 GLU A C 1
ATOM 520 O O . GLU A 1 68 ? -0.101 10.185 -26.111 1.00 73.25 68 GLU A O 1
ATOM 525 N N . ASP A 1 69 ? 1.669 11.530 -25.829 1.00 78.62 69 ASP A N 1
ATOM 526 C CA . ASP A 1 69 ? 0.911 12.720 -25.428 1.00 78.62 69 ASP A CA 1
ATOM 527 C C . ASP A 1 69 ? 0.066 13.343 -26.559 1.00 78.62 69 ASP A C 1
ATOM 529 O O . ASP A 1 69 ? -0.907 14.049 -26.280 1.00 78.62 69 ASP A O 1
ATOM 533 N N . GLU A 1 70 ? 0.386 13.060 -27.825 1.00 85.44 70 GLU A N 1
ATOM 534 C CA . GLU A 1 70 ? -0.352 13.556 -28.996 1.00 85.44 70 GLU A CA 1
ATOM 535 C C . GLU A 1 70 ? -1.526 12.640 -29.383 1.00 85.44 70 GLU A C 1
ATOM 537 O O . GLU A 1 70 ? -2.425 13.042 -30.131 1.00 85.44 70 GLU A O 1
ATOM 542 N N . LEU A 1 71 ? -1.568 11.415 -28.844 1.00 87.19 71 LEU A N 1
ATOM 543 C CA . LEU A 1 71 ? -2.610 10.446 -29.168 1.00 87.19 71 LEU A CA 1
ATOM 544 C C . LEU A 1 71 ? -3.924 10.722 -28.416 1.00 87.19 71 LEU A C 1
ATOM 546 O O . LEU A 1 71 ? -3.930 11.097 -27.234 1.00 87.19 71 LEU A O 1
ATOM 550 N N . PRO A 1 72 ? -5.075 10.464 -29.069 1.00 91.69 72 PRO A N 1
ATOM 551 C CA . PRO A 1 72 ? -6.374 10.527 -28.419 1.00 91.69 72 PRO A CA 1
ATOM 552 C C . PRO A 1 72 ? -6.444 9.664 -27.154 1.00 91.69 72 PRO A C 1
ATOM 554 O O . PRO A 1 72 ? -5.969 8.530 -27.117 1.00 91.69 72 PRO A O 1
ATOM 557 N N . GLU A 1 73 ? -7.131 10.174 -26.132 1.00 89.75 73 GLU A N 1
ATOM 558 C CA . GLU A 1 73 ? -7.270 9.507 -24.829 1.00 89.75 73 GLU A CA 1
ATOM 559 C C . GLU A 1 73 ? -7.848 8.085 -24.941 1.00 89.75 73 GLU A C 1
ATOM 561 O O . GLU A 1 73 ? -7.401 7.183 -24.237 1.00 89.75 73 GLU A O 1
ATOM 566 N N . TRP A 1 74 ? -8.808 7.864 -25.847 1.00 90.94 74 TRP A N 1
ATOM 567 C CA . TRP A 1 74 ? -9.406 6.541 -26.044 1.00 90.94 74 TRP A CA 1
ATOM 568 C C . TRP A 1 74 ? -8.377 5.511 -26.539 1.00 90.94 74 TRP A C 1
ATOM 570 O O . TRP A 1 74 ? -8.403 4.371 -26.083 1.00 90.94 74 TRP A O 1
ATOM 580 N N . PHE A 1 75 ? -7.437 5.927 -27.398 1.00 88.69 75 PHE A N 1
ATOM 581 C CA . PHE A 1 75 ? -6.374 5.066 -27.912 1.00 88.69 75 PHE A CA 1
ATOM 582 C C . PHE A 1 75 ? -5.354 4.753 -26.815 1.00 88.69 75 PHE A C 1
ATOM 584 O O . PHE A 1 75 ? -5.000 3.594 -26.625 1.00 88.69 75 PHE A O 1
ATOM 591 N N . ARG A 1 76 ? -4.946 5.752 -26.019 1.00 87.62 76 ARG A N 1
ATOM 592 C CA . ARG A 1 76 ? -4.038 5.539 -24.876 1.00 87.62 76 ARG A CA 1
ATOM 593 C C . ARG A 1 76 ? -4.602 4.567 -23.840 1.00 87.62 76 ARG A C 1
ATOM 595 O O . ARG A 1 76 ? -3.881 3.706 -23.340 1.00 87.62 76 ARG A O 1
ATOM 602 N N . GLN A 1 77 ? -5.889 4.683 -23.513 1.00 88.31 77 GLN A N 1
ATOM 603 C CA . GLN A 1 77 ? -6.539 3.801 -22.536 1.00 88.31 77 GLN A CA 1
ATOM 604 C C . GLN A 1 77 ? -6.654 2.355 -23.022 1.00 88.31 77 GLN A C 1
ATOM 606 O O . GLN A 1 77 ? -6.514 1.424 -22.223 1.00 88.31 77 GLN A O 1
ATOM 611 N N . GLU A 1 78 ? -6.927 2.158 -24.310 1.00 89.62 78 GLU A N 1
ATOM 612 C CA . GLU A 1 78 ? -6.944 0.834 -24.931 1.00 89.62 78 GLU A CA 1
ATOM 613 C C . GLU A 1 78 ? -5.523 0.257 -25.000 1.00 89.62 78 GLU A C 1
ATOM 615 O O . GLU A 1 78 ? -5.274 -0.858 -24.536 1.00 89.62 78 GLU A O 1
ATOM 620 N N . GLU A 1 79 ? -4.556 1.052 -25.461 1.00 87.44 79 GLU A N 1
ATOM 621 C CA . GLU A 1 79 ? -3.160 0.640 -25.563 1.00 87.44 79 GLU A CA 1
ATOM 622 C C . GLU A 1 79 ? -2.592 0.222 -24.197 1.00 87.44 79 GLU A C 1
ATOM 624 O O . GLU A 1 79 ? -2.026 -0.864 -24.073 1.00 87.44 79 GLU A O 1
ATOM 629 N N . GLN A 1 80 ? -2.828 0.994 -23.132 1.00 86.38 80 GLN A N 1
ATOM 630 C CA . GLN A 1 80 ? -2.332 0.694 -21.783 1.00 86.38 80 GLN A CA 1
ATOM 631 C C . GLN A 1 80 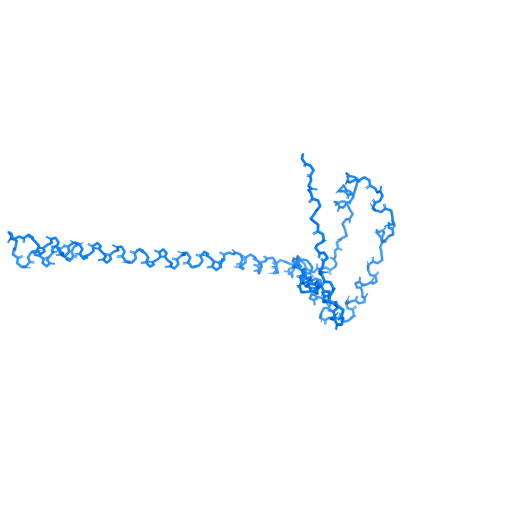? -2.836 -0.651 -21.217 1.00 86.38 80 GLN A C 1
ATOM 633 O O . GLN A 1 80 ? -2.188 -1.257 -20.353 1.00 86.38 80 GLN A O 1
ATOM 638 N N . GLN A 1 81 ? -3.986 -1.144 -21.682 1.00 87.12 81 GLN A N 1
ATOM 639 C CA . GLN A 1 81 ? -4.502 -2.456 -21.285 1.00 87.12 81 GLN A CA 1
ATOM 640 C C . GLN A 1 81 ? -3.747 -3.595 -21.973 1.00 87.12 81 GLN A C 1
ATOM 642 O O . GLN A 1 81 ? -3.414 -4.591 -21.325 1.00 87.12 81 GLN A O 1
ATOM 647 N N . HIS A 1 82 ? -3.443 -3.439 -23.260 1.00 85.00 82 HIS A N 1
ATOM 648 C CA . HIS A 1 82 ? -2.796 -4.469 -24.078 1.00 85.00 82 HIS A CA 1
ATOM 649 C C . HIS A 1 82 ? -1.268 -4.437 -23.989 1.00 85.00 82 HIS A C 1
ATOM 651 O O . HIS A 1 82 ? -0.593 -5.453 -24.166 1.00 85.00 82 HIS A O 1
ATOM 657 N N . ARG A 1 83 ? -0.707 -3.286 -23.634 1.00 84.00 83 ARG A N 1
ATOM 658 C CA . ARG A 1 83 ? 0.726 -3.017 -23.588 1.00 84.00 83 ARG A CA 1
ATOM 659 C C . ARG A 1 83 ? 1.343 -3.308 -22.222 1.00 84.00 83 ARG A C 1
ATOM 661 O O . ARG A 1 83 ? 2.099 -2.519 -21.659 1.00 84.00 83 ARG A O 1
ATOM 668 N N . ARG A 1 84 ? 1.015 -4.466 -21.651 1.00 81.94 84 ARG A N 1
ATOM 669 C CA . ARG A 1 84 ? 1.479 -4.857 -20.313 1.00 81.94 84 ARG A CA 1
AT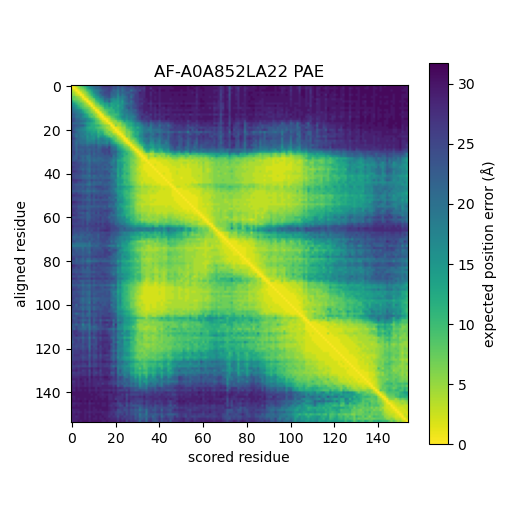OM 670 C C . ARG A 1 84 ? 2.546 -5.932 -20.397 1.00 81.94 84 ARG A C 1
ATOM 672 O O . ARG A 1 84 ? 2.284 -7.059 -20.809 1.00 81.94 84 ARG A O 1
ATOM 679 N N . ARG A 1 85 ? 3.761 -5.589 -19.967 1.00 82.62 85 ARG A N 1
ATOM 680 C CA . ARG A 1 85 ? 4.833 -6.571 -19.775 1.00 82.62 85 ARG A CA 1
ATOM 681 C C . ARG A 1 85 ? 4.661 -7.267 -18.437 1.00 82.62 85 ARG A C 1
ATOM 683 O O . ARG A 1 85 ? 4.327 -6.637 -17.437 1.00 82.62 85 ARG A O 1
ATOM 690 N N . GLN A 1 86 ? 4.929 -8.565 -18.424 1.00 80.75 86 GLN A N 1
ATOM 691 C CA . GLN A 1 86 ? 5.058 -9.306 -17.178 1.00 80.75 86 GLN A CA 1
ATOM 692 C C . GLN A 1 86 ? 6.410 -8.941 -16.571 1.00 80.75 86 GLN A C 1
ATOM 694 O O . GLN A 1 86 ? 7.446 -9.206 -17.178 1.00 80.75 86 GLN A O 1
ATOM 699 N N . LEU A 1 87 ? 6.399 -8.280 -15.415 1.00 79.56 87 LEU A N 1
ATOM 700 C CA . LEU A 1 87 ? 7.637 -7.967 -14.712 1.00 79.56 87 LEU A CA 1
ATOM 701 C C . LEU A 1 87 ? 8.224 -9.256 -14.115 1.00 79.56 87 LEU A C 1
ATOM 703 O O . LEU A 1 87 ? 7.449 -10.120 -13.688 1.00 79.56 87 LEU A O 1
ATOM 707 N N . PRO A 1 88 ? 9.562 -9.391 -14.049 1.00 82.44 88 PRO A N 1
ATOM 708 C CA . PRO A 1 88 ? 10.229 -10.536 -13.436 1.00 82.44 88 PRO A CA 1
ATOM 709 C C . PRO A 1 88 ? 10.142 -10.442 -11.904 1.00 82.44 88 PRO A C 1
ATOM 711 O O . PRO A 1 88 ? 11.134 -10.265 -11.201 1.00 82.44 88 PRO A O 1
ATOM 714 N N . VAL A 1 89 ? 8.922 -10.508 -11.374 1.00 83.88 89 VAL A N 1
ATOM 715 C CA . VAL A 1 89 ? 8.627 -10.493 -9.942 1.00 83.88 89 VAL A CA 1
ATOM 716 C C . VAL A 1 89 ? 7.982 -11.800 -9.529 1.00 83.88 89 VAL A C 1
ATOM 718 O O . VAL A 1 89 ? 7.114 -12.342 -10.215 1.00 83.88 89 VAL A O 1
ATOM 721 N N . ASP A 1 90 ? 8.390 -12.293 -8.367 1.00 87.19 90 ASP A N 1
ATOM 722 C CA . ASP A 1 90 ? 7.765 -13.458 -7.774 1.00 87.19 90 ASP A CA 1
ATOM 723 C C . ASP A 1 90 ? 6.338 -13.131 -7.295 1.00 87.19 90 ASP A C 1
ATOM 725 O O . ASP A 1 90 ? 6.092 -12.171 -6.554 1.00 87.19 90 ASP A O 1
ATOM 729 N N . LYS A 1 91 ? 5.382 -13.967 -7.710 1.00 87.88 91 LYS A N 1
ATOM 730 C CA . LYS A 1 91 ? 3.961 -13.812 -7.377 1.00 87.88 91 LYS A CA 1
ATOM 731 C C . LYS A 1 91 ? 3.718 -13.960 -5.877 1.00 87.88 91 LYS A C 1
ATOM 733 O O . LYS A 1 91 ? 2.879 -13.239 -5.336 1.00 87.88 91 LYS A O 1
ATOM 738 N N . GLN A 1 92 ? 4.465 -14.833 -5.195 1.00 90.19 92 GLN A N 1
ATOM 739 C CA . GLN A 1 92 ? 4.293 -15.058 -3.755 1.00 90.19 92 GLN A CA 1
ATOM 740 C C . GLN A 1 92 ? 4.649 -13.795 -2.968 1.00 90.19 92 GLN A C 1
ATOM 742 O O . GLN A 1 92 ? 3.908 -13.365 -2.081 1.00 90.19 92 GLN A O 1
ATOM 747 N N . THR A 1 93 ? 5.744 -13.143 -3.357 1.00 89.44 93 THR A N 1
ATOM 748 C CA . THR A 1 93 ? 6.188 -11.874 -2.775 1.00 89.44 93 THR A CA 1
ATOM 749 C C . THR A 1 93 ? 5.144 -10.766 -2.964 1.00 89.44 93 THR A C 1
ATOM 751 O O . THR A 1 93 ? 4.799 -10.057 -2.014 1.00 89.44 93 THR A O 1
ATOM 754 N N . VAL A 1 94 ? 4.560 -10.646 -4.162 1.00 92.00 94 VAL A N 1
ATOM 755 C CA . VAL A 1 94 ? 3.476 -9.681 -4.434 1.00 92.00 94 VAL A CA 1
ATOM 756 C C . VAL A 1 94 ? 2.249 -9.964 -3.562 1.00 92.00 94 VAL A C 1
ATOM 758 O O . VAL A 1 94 ? 1.668 -9.048 -2.970 1.00 92.00 94 VAL A O 1
ATOM 761 N N . GLU A 1 95 ? 1.849 -11.229 -3.442 1.00 92.81 95 GLU A N 1
ATOM 762 C CA . GLU A 1 95 ? 0.724 -11.632 -2.601 1.00 92.81 95 GLU A CA 1
ATOM 763 C C . GLU A 1 95 ? 0.965 -11.339 -1.121 1.00 92.81 95 GLU A C 1
ATOM 765 O O . GLU A 1 95 ? 0.049 -10.854 -0.450 1.00 92.81 95 GLU A O 1
ATOM 770 N N . ALA A 1 96 ? 2.183 -11.553 -0.622 1.00 92.94 96 ALA A N 1
ATOM 771 C CA . ALA A 1 96 ? 2.563 -11.213 0.745 1.00 92.94 96 ALA A CA 1
ATOM 772 C C . ALA A 1 96 ? 2.377 -9.710 1.018 1.00 92.94 96 ALA A C 1
ATOM 774 O O . ALA A 1 96 ? 1.765 -9.327 2.022 1.00 92.94 96 ALA A O 1
ATOM 775 N N . TYR A 1 97 ? 2.796 -8.842 0.090 1.00 92.56 97 TYR A N 1
ATOM 776 C CA . TYR A 1 97 ? 2.538 -7.404 0.201 1.00 92.56 97 TYR A CA 1
ATOM 777 C C . TYR A 1 97 ? 1.040 -7.079 0.145 1.00 92.56 97 TYR A C 1
ATOM 779 O O . TYR A 1 97 ? 0.554 -6.311 0.980 1.00 92.56 97 TYR A O 1
ATOM 787 N N . ARG A 1 98 ? 0.267 -7.700 -0.758 1.00 92.88 98 ARG A N 1
ATOM 788 C CA . ARG A 1 98 ? -1.202 -7.530 -0.807 1.00 92.88 98 ARG A CA 1
ATOM 789 C C . ARG A 1 98 ? -1.872 -7.964 0.499 1.00 92.88 98 ARG A C 1
ATOM 791 O O . ARG A 1 98 ? -2.810 -7.314 0.963 1.00 92.88 98 ARG A O 1
ATOM 798 N N . GLN A 1 99 ? -1.422 -9.059 1.107 1.00 92.81 99 GLN A N 1
ATOM 799 C CA . GLN A 1 99 ? -1.915 -9.525 2.404 1.00 92.81 99 GLN A CA 1
ATOM 800 C C . GLN A 1 99 ? -1.582 -8.531 3.516 1.00 92.81 99 GLN A C 1
ATOM 802 O O . GLN A 1 99 ? -2.469 -8.184 4.294 1.00 92.81 99 GLN A O 1
ATOM 807 N N . ARG A 1 100 ? -0.355 -8.005 3.554 1.00 90.50 100 ARG A N 1
ATOM 808 C CA . ARG A 1 100 ? 0.051 -6.974 4.518 1.00 90.50 100 ARG A CA 1
ATOM 809 C C . ARG A 1 100 ? -0.837 -5.730 4.428 1.00 90.50 100 ARG A C 1
ATOM 811 O O . ARG A 1 100 ? -1.337 -5.262 5.448 1.00 90.50 100 ARG A O 1
ATOM 818 N N . TRP A 1 101 ? -1.104 -5.243 3.217 1.00 88.31 101 TRP A N 1
ATOM 819 C CA . TRP A 1 101 ? -2.024 -4.122 2.992 1.00 88.31 101 TRP A CA 1
ATOM 820 C C . TRP A 1 101 ? -3.446 -4.426 3.477 1.00 88.31 101 TRP A C 1
ATOM 822 O O . TRP A 1 101 ? -4.064 -3.605 4.159 1.00 88.31 101 TRP A O 1
ATOM 832 N N . ARG A 1 102 ? -3.957 -5.634 3.204 1.00 89.88 102 ARG A N 1
ATOM 833 C CA . ARG A 1 102 ? -5.260 -6.079 3.722 1.00 89.88 102 ARG A CA 1
ATOM 834 C C . ARG A 1 102 ? -5.294 -6.133 5.246 1.00 89.88 102 ARG A C 1
ATOM 836 O O . ARG A 1 102 ? -6.286 -5.710 5.826 1.00 89.88 102 ARG A O 1
ATOM 843 N N . GLN A 1 103 ? -4.234 -6.602 5.901 1.00 88.62 103 GLN A N 1
ATOM 844 C CA . GLN A 1 103 ? -4.161 -6.662 7.365 1.00 88.62 103 GLN A CA 1
ATOM 845 C C . GLN A 1 103 ? -4.215 -5.267 7.998 1.00 88.62 103 GLN A C 1
ATOM 847 O O . GLN A 1 103 ? -4.947 -5.064 8.969 1.00 88.62 103 GLN A O 1
ATOM 852 N N . ILE A 1 104 ? -3.504 -4.299 7.412 1.00 85.69 104 ILE A N 1
ATOM 853 C CA . ILE A 1 104 ? -3.538 -2.895 7.844 1.00 85.69 104 ILE A CA 1
ATOM 854 C C . ILE A 1 104 ? -4.963 -2.334 7.709 1.00 85.69 104 ILE A C 1
ATOM 856 O O . ILE A 1 104 ? -5.499 -1.747 8.651 1.00 85.69 104 ILE A O 1
ATOM 860 N N . ASN A 1 105 ? -5.614 -2.587 6.572 1.00 84.31 105 ASN A N 1
ATOM 861 C CA . ASN A 1 105 ? -6.965 -2.094 6.298 1.00 84.31 105 ASN A CA 1
ATOM 862 C C . ASN A 1 105 ? -8.067 -2.834 7.072 1.00 84.31 105 ASN A C 1
ATOM 864 O O . ASN A 1 105 ? -9.121 -2.253 7.321 1.00 84.31 105 ASN A O 1
ATOM 868 N N . ALA A 1 106 ? -7.849 -4.088 7.476 1.00 86.69 106 ALA A N 1
ATOM 869 C CA . ALA A 1 106 ? -8.836 -4.899 8.190 1.00 86.69 106 ALA A CA 1
ATOM 870 C C . ALA A 1 106 ? -9.121 -4.379 9.608 1.00 86.69 106 ALA A C 1
ATOM 872 O O . ALA A 1 106 ? -10.223 -4.560 10.132 1.00 86.69 106 ALA A O 1
ATOM 873 N N . ARG A 1 107 ? -8.145 -3.724 10.249 1.00 84.06 107 ARG A N 1
ATOM 874 C CA . ARG A 1 107 ? -8.281 -3.175 11.608 1.00 84.06 107 ARG A CA 1
ATOM 875 C C . ARG A 1 107 ? -7.888 -1.698 11.652 1.00 84.06 107 ARG A C 1
ATOM 877 O O . ARG A 1 107 ? -6.922 -1.340 12.326 1.00 84.06 107 ARG A O 1
ATOM 884 N N . PRO A 1 108 ? -8.651 -0.810 10.991 1.00 90.19 108 PRO A N 1
ATOM 885 C CA . PRO A 1 108 ? -8.286 0.593 10.946 1.00 90.19 108 PRO A CA 1
ATOM 886 C C . PRO A 1 108 ? -8.468 1.219 12.334 1.00 90.19 108 PRO A C 1
ATOM 888 O O . PRO A 1 108 ? -9.440 0.925 13.041 1.00 90.19 108 PRO A O 1
ATOM 891 N N . ILE A 1 109 ? -7.553 2.119 12.710 1.00 85.31 109 ILE A N 1
ATOM 892 C CA . ILE A 1 109 ? -7.482 2.750 14.045 1.00 85.31 109 ILE A CA 1
ATOM 893 C C . ILE A 1 109 ? -8.848 3.309 14.470 1.00 85.31 109 ILE A C 1
ATOM 895 O O . ILE A 1 109 ? -9.302 3.075 15.591 1.00 85.31 109 ILE A O 1
ATOM 899 N N . LYS A 1 110 ? -9.560 3.955 13.539 1.00 89.19 110 LYS A N 1
ATOM 900 C CA . LYS A 1 110 ? -10.917 4.480 13.748 1.00 89.19 110 LYS A CA 1
ATOM 901 C C . LYS A 1 110 ? -11.920 3.395 14.164 1.00 89.19 110 LYS A C 1
ATOM 903 O O . LYS A 1 110 ? -12.674 3.601 15.111 1.00 89.19 110 LYS A O 1
ATOM 908 N N . LYS A 1 111 ? -11.926 2.231 13.500 1.00 92.00 111 LYS A N 1
ATOM 909 C CA . LYS A 1 111 ? -12.837 1.115 13.829 1.00 92.00 111 LYS A CA 1
ATOM 910 C C . LYS A 1 111 ? -12.453 0.435 15.139 1.00 92.00 111 LYS A C 1
ATOM 912 O O . LYS A 1 111 ? -13.341 0.029 15.885 1.00 92.00 111 LYS A O 1
ATOM 917 N N . VAL A 1 112 ? -11.160 0.354 15.456 1.00 90.75 112 VAL A N 1
ATOM 918 C CA . VAL A 1 112 ? -10.687 -0.151 16.755 1.00 90.75 112 VAL A CA 1
ATOM 919 C C . VAL A 1 112 ? -11.138 0.774 17.890 1.00 90.75 112 VAL A C 1
ATOM 921 O O . VAL A 1 112 ? -11.675 0.300 18.893 1.00 90.75 112 VAL A O 1
ATOM 924 N N . ALA A 1 113 ? -10.982 2.089 17.723 1.00 92.88 113 ALA A N 1
ATOM 925 C CA . ALA A 1 113 ? -11.450 3.084 18.685 1.00 92.88 113 ALA A CA 1
ATOM 926 C C . ALA A 1 113 ? -12.977 3.033 18.855 1.00 92.88 113 ALA A C 1
ATOM 928 O O . ALA A 1 113 ? -13.474 2.981 19.980 1.00 92.88 113 ALA A O 1
ATOM 929 N N . GLU A 1 114 ? -13.721 2.945 17.751 1.00 93.75 114 GLU A N 1
ATOM 930 C CA . GLU A 1 114 ? -15.177 2.793 17.765 1.00 93.75 114 GLU A CA 1
ATOM 931 C C . GLU A 1 114 ? -15.609 1.508 18.494 1.00 93.75 114 GLU A C 1
ATOM 933 O O . GLU A 1 114 ? -16.514 1.536 19.329 1.00 93.75 114 GLU A O 1
ATOM 938 N N . ALA A 1 115 ? -14.936 0.380 18.248 1.00 94.88 115 ALA A N 1
ATOM 939 C CA . ALA A 1 115 ? -15.207 -0.879 18.939 1.00 94.88 115 ALA A CA 1
ATOM 940 C C . ALA A 1 115 ? -14.953 -0.776 20.453 1.00 94.88 115 ALA A C 1
ATOM 942 O O . ALA A 1 115 ? -15.796 -1.205 21.249 1.00 94.88 115 ALA A O 1
ATOM 943 N N . LYS A 1 116 ? -13.841 -0.149 20.868 1.00 96.06 116 LYS A N 1
ATOM 944 C CA . LYS A 1 116 ? -13.548 0.125 22.286 1.00 96.06 116 LYS A CA 1
ATOM 945 C C . LYS A 1 116 ? -14.618 1.023 22.917 1.00 96.06 116 LYS A C 1
ATOM 947 O O . LYS A 1 116 ? -15.123 0.702 23.994 1.00 96.06 116 LYS A O 1
ATOM 952 N N . ALA A 1 117 ? -15.027 2.091 22.231 1.00 96.19 117 ALA A N 1
ATOM 953 C CA . ALA A 1 117 ? -16.075 2.998 22.696 1.00 96.19 117 ALA A CA 1
ATOM 954 C C . ALA A 1 117 ? -17.432 2.289 22.840 1.00 96.19 117 ALA A C 1
ATOM 956 O O . ALA A 1 117 ? -18.106 2.445 23.859 1.00 96.19 117 ALA A O 1
ATOM 957 N N . ARG A 1 118 ? -17.812 1.433 21.881 1.00 96.00 118 ARG A N 1
ATOM 958 C CA . ARG A 1 118 ? -19.031 0.613 21.976 1.00 96.00 118 ARG A CA 1
ATOM 959 C C . ARG A 1 118 ? -18.982 -0.351 23.157 1.00 96.00 118 ARG A C 1
ATOM 961 O O . ARG A 1 118 ? -19.982 -0.479 23.862 1.00 96.00 118 ARG A O 1
ATOM 968 N N . LYS A 1 119 ? -17.841 -1.004 23.406 1.00 97.19 119 LYS A N 1
ATOM 969 C CA . LYS A 1 119 ? -17.664 -1.884 24.573 1.00 97.19 119 LYS A CA 1
ATOM 970 C C . LYS A 1 119 ? -17.824 -1.101 25.881 1.00 97.19 119 LYS A C 1
ATOM 972 O O . LYS A 1 119 ? -18.592 -1.529 26.741 1.00 97.19 119 LYS A O 1
ATOM 977 N N . LYS A 1 120 ? -17.199 0.080 25.992 1.00 96.75 120 LYS A N 1
ATOM 978 C CA . LYS A 1 120 ? -17.349 0.981 27.149 1.00 96.75 120 LYS A CA 1
ATOM 979 C C . LYS A 1 120 ? -18.805 1.420 27.341 1.00 96.75 120 LYS A C 1
ATOM 981 O O . LYS A 1 120 ? -19.334 1.290 28.439 1.00 96.75 120 LYS A O 1
ATOM 986 N N . LYS A 1 121 ? -19.488 1.844 26.271 1.00 96.25 121 LYS A N 1
ATOM 987 C CA . LYS A 1 121 ? -20.907 2.245 26.310 1.00 96.25 121 LYS A CA 1
ATOM 988 C C . LYS A 1 121 ? -21.817 1.110 26.783 1.00 96.25 121 LYS A C 1
ATOM 990 O O . LYS A 1 121 ? -22.702 1.343 27.597 1.00 96.25 121 LYS A O 1
ATOM 995 N N . ARG A 1 122 ? -21.600 -0.121 26.306 1.00 96.69 122 ARG A N 1
ATOM 996 C CA . ARG A 1 122 ? -22.364 -1.301 26.755 1.00 96.69 122 ARG A CA 1
ATOM 997 C C . ARG A 1 122 ? -22.165 -1.574 28.248 1.00 96.69 122 ARG A C 1
ATOM 999 O O . ARG A 1 122 ? -23.134 -1.889 28.929 1.00 96.69 122 ARG A O 1
ATOM 1006 N N . MET A 1 123 ? -20.936 -1.438 28.747 1.00 95.56 123 MET A N 1
ATOM 1007 C CA . MET A 1 123 ? -20.623 -1.619 30.168 1.00 95.56 123 MET A CA 1
ATOM 1008 C C . MET A 1 123 ? -21.289 -0.549 31.040 1.00 95.56 123 MET A C 1
ATOM 1010 O O . MET A 1 123 ? -21.955 -0.892 32.012 1.00 95.56 123 MET A O 1
ATOM 1014 N N . LEU A 1 124 ? -21.170 0.727 30.658 1.00 96.00 124 LEU A N 1
ATOM 1015 C CA . LEU A 1 124 ? -21.800 1.837 31.380 1.00 96.00 124 LEU A CA 1
ATOM 1016 C C . LEU A 1 124 ? -23.324 1.701 31.400 1.00 96.00 124 LEU A C 1
ATOM 1018 O O . LEU A 1 124 ? -23.920 1.767 32.468 1.00 96.00 124 LEU A O 1
ATOM 1022 N N . LYS A 1 125 ? -23.941 1.370 30.258 1.00 95.81 125 LYS A N 1
ATOM 1023 C CA . LYS A 1 125 ? -25.388 1.127 30.180 1.00 95.81 125 LYS A CA 1
ATOM 1024 C C . LYS A 1 125 ? -25.842 0.005 31.124 1.00 95.81 125 LYS A C 1
ATOM 1026 O O . LYS A 1 125 ? -26.889 0.132 31.747 1.00 95.81 125 LYS A O 1
ATOM 1031 N N . LYS A 1 126 ? -25.066 -1.081 31.254 1.00 93.94 126 LYS A N 1
ATOM 1032 C CA . LYS A 1 126 ? -25.364 -2.156 32.219 1.00 93.94 126 LYS A CA 1
ATOM 1033 C C . LYS A 1 126 ? -25.248 -1.675 33.667 1.00 93.94 126 LYS A C 1
ATOM 1035 O O . LYS A 1 126 ? -26.116 -1.995 34.469 1.00 93.94 126 LYS A O 1
ATOM 1040 N N . MET A 1 127 ? -24.217 -0.897 34.002 1.00 91.75 127 MET A N 1
ATOM 1041 C CA . MET A 1 127 ? -24.084 -0.318 35.345 1.00 91.75 127 MET A CA 1
ATOM 1042 C C . MET A 1 127 ? -25.231 0.639 35.674 1.00 91.75 127 MET A C 1
ATOM 1044 O O . MET A 1 127 ? -25.794 0.549 36.755 1.00 91.75 127 MET A O 1
ATOM 1048 N N . GLU A 1 128 ? -25.614 1.514 34.746 1.00 93.19 128 GLU A N 1
ATOM 1049 C CA . GLU A 1 128 ? -26.759 2.417 34.911 1.00 93.19 128 GLU A CA 1
ATOM 1050 C C . GLU A 1 128 ? -28.066 1.644 35.110 1.00 93.19 128 GLU A C 1
ATOM 1052 O O . GLU A 1 128 ? -28.863 2.003 35.968 1.00 93.19 128 GLU A O 1
ATOM 1057 N N . GLN A 1 129 ? -28.280 0.557 34.362 1.00 91.50 129 GLN A N 1
ATOM 1058 C CA . GLN A 1 129 ? -29.437 -0.320 34.558 1.00 91.50 129 GLN A CA 1
ATOM 1059 C C . GLN A 1 129 ? -29.435 -0.973 35.943 1.00 91.50 129 GLN A C 1
ATOM 1061 O O . GLN A 1 129 ? -30.480 -1.013 36.583 1.00 91.50 129 GLN A O 1
ATOM 1066 N N . MET A 1 130 ? -28.285 -1.457 36.422 1.00 88.00 130 MET A N 1
ATOM 1067 C CA . MET A 1 130 ? -28.170 -2.024 37.771 1.00 88.00 130 MET A CA 1
ATOM 1068 C C . MET A 1 130 ? -28.410 -0.970 38.858 1.00 88.00 130 MET A C 1
ATOM 1070 O O . MET A 1 130 ? -29.136 -1.250 39.803 1.00 88.00 130 MET A O 1
ATOM 1074 N N . LYS A 1 131 ? -27.878 0.249 38.700 1.00 88.94 131 LYS A N 1
ATOM 1075 C CA . LYS A 1 131 ? -28.129 1.369 39.624 1.00 88.94 131 LYS A CA 1
ATOM 1076 C C . LYS A 1 131 ? -29.609 1.737 39.680 1.00 88.94 131 LYS A C 1
ATOM 1078 O O . LYS A 1 131 ? -30.176 1.762 40.761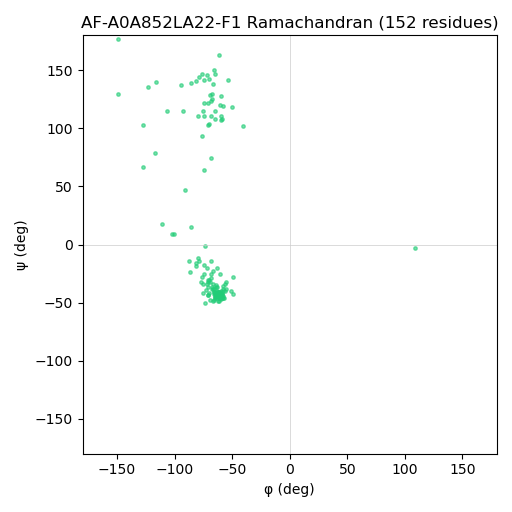 1.00 88.94 131 LYS A O 1
ATOM 1083 N N . LYS A 1 132 ? -30.256 1.902 38.521 1.00 90.06 132 LYS A N 1
ATOM 1084 C CA . LYS A 1 132 ? -31.698 2.186 38.438 1.00 90.06 132 LYS A CA 1
ATOM 1085 C C . LYS A 1 132 ? -32.550 1.078 39.058 1.00 90.06 132 LYS A C 1
ATOM 1087 O O . LYS A 1 132 ? -33.524 1.372 39.737 1.00 90.06 132 LYS A O 1
ATOM 1092 N N . LYS A 1 133 ? -32.189 -0.194 38.843 1.00 86.19 133 LYS A N 1
ATOM 1093 C CA . LYS A 1 133 ? -32.853 -1.331 39.503 1.00 86.19 133 LYS A CA 1
ATOM 1094 C C . LYS A 1 133 ? -32.664 -1.287 41.021 1.00 86.19 133 LYS A C 1
ATOM 1096 O O . LYS A 1 133 ? -33.623 -1.521 41.742 1.00 86.19 133 LYS A O 1
ATOM 1101 N N . ALA A 1 134 ? -31.462 -0.970 41.499 1.00 84.25 134 ALA A N 1
ATOM 1102 C CA . ALA A 1 134 ? -31.188 -0.849 42.927 1.00 84.25 134 ALA A CA 1
ATOM 1103 C C . ALA A 1 134 ? -31.976 0.296 43.573 1.00 84.25 134 ALA A C 1
ATOM 1105 O O . ALA A 1 134 ? -32.616 0.085 44.596 1.00 84.25 134 ALA A O 1
ATOM 1106 N N . GLU A 1 135 ? -31.997 1.470 42.944 1.00 85.19 135 GLU A N 1
ATOM 1107 C CA . GLU A 1 135 ? -32.790 2.620 43.393 1.00 85.19 135 GLU A CA 1
ATOM 1108 C C . GLU A 1 135 ? -34.289 2.286 43.445 1.00 85.19 135 GLU A C 1
ATOM 1110 O O . GLU A 1 135 ? -34.945 2.595 44.436 1.00 85.19 135 GLU A O 1
ATOM 1115 N N . ALA A 1 136 ? -34.817 1.587 42.433 1.00 83.94 136 ALA A N 1
ATOM 1116 C CA . ALA A 1 136 ? -36.221 1.172 42.390 1.00 83.94 136 ALA A CA 1
ATOM 1117 C C . ALA A 1 136 ? -36.594 0.146 43.478 1.00 83.94 136 ALA A C 1
ATOM 1119 O O . ALA A 1 136 ? -37.673 0.224 44.050 1.00 83.94 136 ALA A O 1
ATOM 1120 N N . VAL A 1 137 ? -35.709 -0.808 43.787 1.00 77.75 137 VAL A N 1
ATOM 1121 C CA . VAL A 1 137 ? -35.926 -1.796 44.865 1.00 77.75 137 VAL A CA 1
ATOM 1122 C C . VAL A 1 137 ? -35.827 -1.147 46.254 1.00 77.75 137 VAL A C 1
ATOM 1124 O O . VAL A 1 137 ? -36.483 -1.577 47.204 1.00 77.75 137 VAL A O 1
ATOM 1127 N N . VAL A 1 138 ? -35.010 -0.100 46.398 1.00 78.75 138 VAL A N 1
ATOM 1128 C CA . VAL A 1 138 ? -34.903 0.666 47.649 1.00 78.75 138 VAL A CA 1
ATOM 1129 C C . VAL A 1 138 ? -36.147 1.527 47.880 1.00 78.75 138 VAL A C 1
ATOM 1131 O O . VAL A 1 138 ? -36.608 1.600 49.018 1.00 78.75 138 VAL A O 1
ATOM 1134 N N . SER A 1 139 ? -36.712 2.136 46.831 1.00 76.19 139 SER A N 1
ATOM 1135 C CA . SER A 1 139 ? -37.882 3.019 46.943 1.00 76.19 139 SER A CA 1
ATOM 1136 C C . SER A 1 139 ? -39.207 2.291 47.194 1.00 76.19 139 SER A C 1
ATOM 1138 O O . SER A 1 139 ? -40.159 2.917 47.657 1.00 76.19 139 SER A O 1
ATOM 1140 N N . THR A 1 140 ? -39.293 0.982 46.943 1.00 75.00 140 THR A N 1
ATOM 1141 C CA . THR A 1 140 ? -40.461 0.178 47.331 1.00 75.00 140 THR A CA 1
ATOM 1142 C C . THR A 1 140 ? -40.461 -0.076 48.843 1.00 75.00 140 THR A C 1
ATOM 1144 O O . THR A 1 140 ? -39.605 -0.800 49.368 1.00 75.00 140 THR A O 1
ATOM 1147 N N . VAL A 1 141 ? -41.418 0.540 49.543 1.00 66.25 141 VAL A N 1
ATOM 1148 C CA . VAL A 1 141 ? -41.565 0.494 51.010 1.00 66.25 141 VAL A CA 1
ATOM 1149 C C . VAL A 1 141 ? -42.160 -0.841 51.489 1.00 66.25 141 VAL A C 1
ATOM 1151 O O . VAL A 1 141 ? -41.787 -1.314 52.557 1.00 66.25 141 VAL A O 1
ATOM 1154 N N . ASP A 1 142 ? -42.968 -1.513 50.664 1.00 66.62 142 ASP A N 1
ATOM 1155 C CA . ASP A 1 142 ? -43.769 -2.688 51.059 1.00 66.62 142 ASP A CA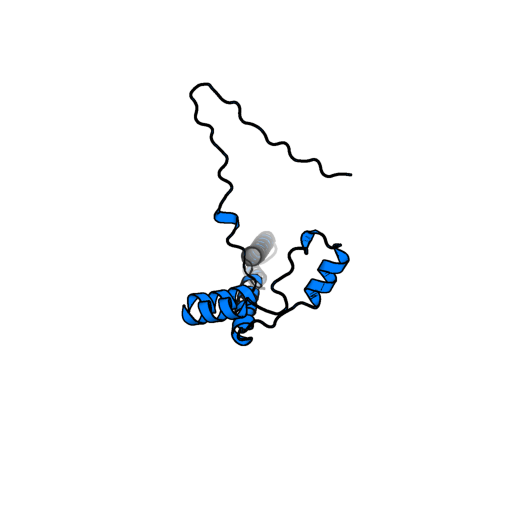 1
ATOM 1156 C C . ASP A 1 142 ? -43.037 -4.049 50.986 1.00 66.62 142 ASP A C 1
ATOM 1158 O O . ASP A 1 142 ? -43.675 -5.099 50.992 1.00 66.62 142 ASP A O 1
ATOM 1162 N N . ILE A 1 143 ? -41.700 -4.065 50.883 1.00 66.94 143 ILE A N 1
ATOM 1163 C CA . ILE A 1 143 ? -40.908 -5.292 50.655 1.00 66.94 143 ILE A CA 1
ATOM 1164 C C . ILE A 1 143 ? -39.874 -5.485 51.772 1.00 66.94 143 ILE A C 1
ATOM 1166 O O . ILE A 1 143 ? -39.159 -4.544 52.132 1.00 66.94 143 ILE A O 1
ATOM 1170 N N . SER A 1 144 ? -39.742 -6.712 52.291 1.00 71.81 144 SER A N 1
ATOM 1171 C CA . SER A 1 144 ? -38.746 -7.047 53.319 1.00 71.81 144 SER A CA 1
ATOM 1172 C C . SER A 1 144 ? -37.305 -6.933 52.791 1.00 71.81 144 SER A C 1
ATOM 1174 O O . SER A 1 144 ? -37.033 -7.171 51.612 1.00 71.81 144 SER A O 1
ATOM 1176 N N . GLU A 1 145 ? -36.334 -6.613 53.655 1.00 66.50 145 GLU A N 1
ATOM 1177 C CA . GLU A 1 145 ? -34.913 -6.471 53.267 1.00 66.50 145 GLU A CA 1
ATOM 1178 C C . GLU A 1 145 ? -34.356 -7.721 52.564 1.00 66.50 145 GLU A C 1
ATOM 1180 O O . GLU A 1 145 ? -33.534 -7.634 51.649 1.00 66.50 145 GLU A O 1
ATOM 1185 N N . ARG A 1 146 ? -34.857 -8.899 52.948 1.00 73.31 146 ARG A N 1
ATOM 1186 C CA . ARG A 1 146 ? -34.439 -10.197 52.409 1.00 73.31 146 ARG A CA 1
ATOM 1187 C C . ARG A 1 146 ? -34.910 -10.405 50.966 1.00 73.31 146 ARG A C 1
ATOM 1189 O O . ARG A 1 146 ? -34.170 -10.951 50.147 1.00 73.31 146 ARG A O 1
ATOM 1196 N N . GLU A 1 147 ? -36.103 -9.922 50.632 1.00 72.69 147 GLU A N 1
ATOM 1197 C CA . GLU A 1 147 ? -36.667 -9.979 49.278 1.00 72.69 147 GLU A CA 1
ATOM 1198 C C . GLU A 1 147 ? -36.057 -8.917 48.353 1.00 72.69 147 GLU A C 1
ATOM 1200 O O . GLU A 1 147 ? -35.827 -9.197 47.173 1.00 72.69 147 GLU A O 1
ATOM 1205 N N . LYS A 1 148 ? -35.672 -7.747 48.887 1.00 70.50 148 LYS A N 1
ATOM 1206 C CA . LYS A 1 148 ? -34.914 -6.717 48.149 1.00 70.50 148 LYS A CA 1
ATOM 1207 C C . LYS A 1 148 ? -33.583 -7.260 47.616 1.00 70.50 148 LYS A C 1
ATOM 1209 O O . LYS A 1 148 ? -33.241 -7.068 46.447 1.00 70.50 148 LYS A O 1
ATOM 1214 N N . VAL A 1 149 ? -32.850 -8.013 48.440 1.00 72.31 149 VAL A N 1
ATOM 1215 C CA . VAL A 1 149 ? -31.583 -8.656 48.039 1.00 72.31 149 VAL A CA 1
ATOM 1216 C C . VAL A 1 149 ? -31.808 -9.759 46.995 1.00 72.31 149 VAL A C 1
ATOM 1218 O O . VAL A 1 149 ? -31.003 -9.907 46.072 1.00 72.31 149 VAL A O 1
ATOM 1221 N N . ALA A 1 150 ? -32.908 -10.512 47.095 1.00 73.56 150 ALA A N 1
ATOM 1222 C CA . ALA A 1 150 ? -33.262 -11.538 46.115 1.00 73.56 150 ALA A CA 1
ATOM 1223 C C . ALA A 1 150 ? -33.618 -10.940 44.738 1.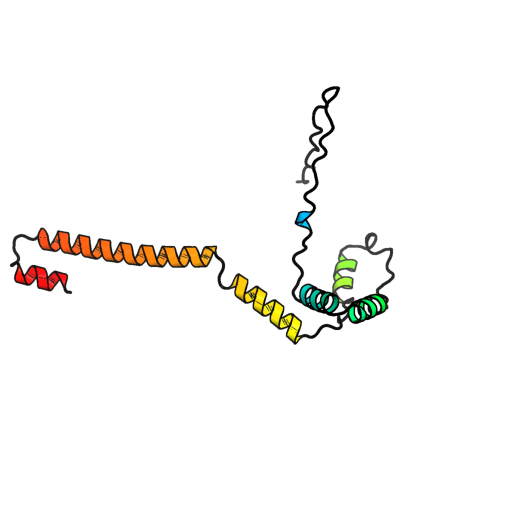00 73.56 150 ALA A C 1
ATOM 1225 O O . ALA A 1 150 ? -33.211 -11.489 43.714 1.00 73.56 150 ALA A O 1
ATOM 1226 N N . GLN A 1 151 ? -34.303 -9.790 44.700 1.00 68.50 151 GLN A N 1
ATOM 1227 C CA . GLN A 1 151 ? -34.618 -9.074 43.455 1.00 68.50 151 GLN A CA 1
ATOM 1228 C C . GLN A 1 151 ? -33.391 -8.426 42.798 1.00 68.50 151 GLN A C 1
ATOM 1230 O O . GLN A 1 151 ? -33.313 -8.372 41.574 1.00 68.50 151 GLN A O 1
ATOM 1235 N N . LEU A 1 152 ? -32.410 -7.979 43.589 1.00 67.12 152 LEU A N 1
ATOM 1236 C CA . LEU A 1 152 ? -31.138 -7.434 43.094 1.00 67.12 152 LEU A CA 1
ATOM 1237 C C . LEU A 1 152 ? -30.217 -8.490 42.465 1.00 67.12 152 LEU A C 1
ATOM 1239 O O . LEU A 1 152 ? -29.428 -8.167 41.577 1.00 67.12 152 LEU A O 1
ATOM 1243 N N . ARG A 1 153 ? -30.288 -9.740 42.940 1.00 68.06 153 ARG A N 1
ATOM 1244 C CA . ARG A 1 153 ? -29.479 -10.860 42.431 1.00 68.06 153 ARG A CA 1
ATOM 1245 C C . ARG A 1 153 ? -29.995 -11.457 41.116 1.00 68.06 153 ARG A C 1
ATOM 1247 O O . ARG A 1 153 ? -29.252 -12.217 40.498 1.00 68.06 153 ARG A O 1
ATOM 1254 N N . ARG A 1 154 ? -31.229 -11.141 40.711 1.00 58.12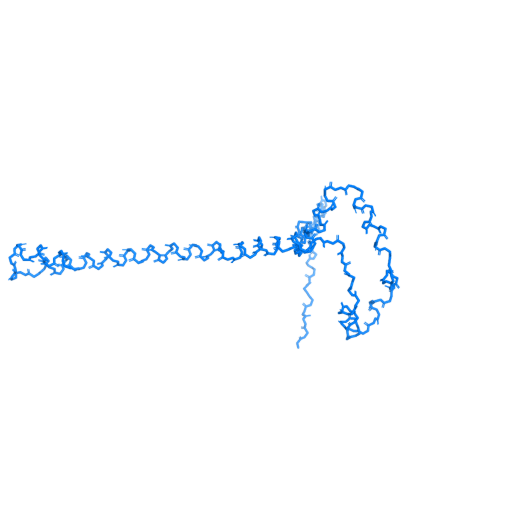 154 ARG A N 1
ATOM 1255 C CA . ARG A 1 154 ? -31.888 -11.656 39.500 1.00 58.12 154 ARG A CA 1
ATOM 1256 C C . ARG A 1 154 ? -31.672 -10.751 38.280 1.00 58.12 154 ARG A C 1
ATOM 1258 O O . ARG A 1 154 ? -31.454 -11.313 37.187 1.00 58.12 154 ARG A O 1
#

Mean predicted aligned error: 15.1 Å

Foldseek 3Di:
DDDDDDDDPDDDDDVPDDDPDPDPPPPVPPPPDQLVRVQLVVQVVVDPVSVVVVVVVCDDPPNDDPCLVVDDPVVNVVCVVVVDDDDPGDPVSSVVSVVVVCVCVVDDPVVVVVVVVVVVVVVVVVVVVLVVLLVVLVPPPPDDPVVSVVSSVD